Protein AF-A0A960K481-F1 (afdb_monomer_lite)

Foldseek 3Di:
DVLQAQKKKWKAADVHDIDIDGQHCDDDDPDGDDSDDDDDNDPGQKIKIWIQGPVRAIAIAMDGPPDDDDDDDQRQHPVDDDPDVLVSLVSLLVSLLVCCVVVVDPLVVSLRSSCGRVDPDDDDDPSDPDDCPVSSVVSSVSSVVD

Secondary structure (DSSP, 8-state):
--S-TT-EEEEEETTS--EEEE--S-SSTT----SPPP---TT-SEEEEEEE-TTS-EEEEEEETT--------S--SSS--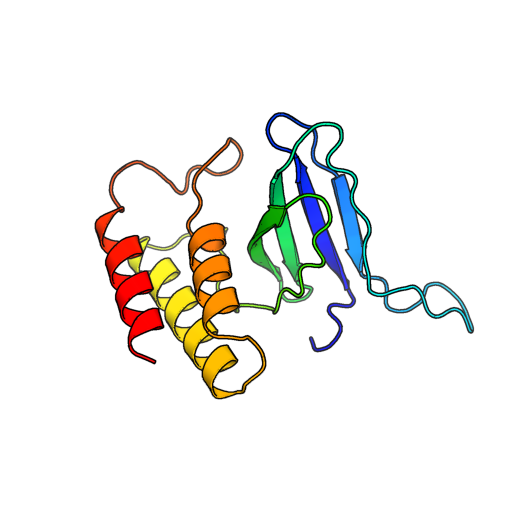SSHHHHHHHHHHHHHHHHHTTSS-HHHHHHHHHHHH---SSS-TT--S--HHHHHHHHHHHHT-

Structure (mmCIF, N/CA/C/O backbone):
data_AF-A0A960K481-F1
#
_entry.id   AF-A0A960K481-F1
#
loop_
_atom_site.group_PDB
_atom_site.id
_atom_site.type_symbol
_atom_site.label_atom_id
_atom_site.label_alt_id
_atom_site.label_comp_id
_atom_site.label_asym_id
_atom_site.label_entity_id
_atom_site.label_seq_id
_atom_site.pdbx_PDB_ins_code
_atom_site.Cartn_x
_atom_site.Cartn_y
_atom_site.Cartn_z
_atom_site.occupancy
_atom_site.B_iso_or_equiv
_atom_site.auth_seq_id
_atom_site.auth_comp_id
_atom_site.auth_asym_id
_atom_site.auth_atom_id
_atom_site.pdbx_PDB_model_num
ATOM 1 N N . ASN A 1 1 ? 5.923 -11.465 0.386 1.00 57.62 1 ASN A N 1
ATOM 2 C CA . ASN A 1 1 ? 5.235 -12.028 1.572 1.00 57.62 1 ASN A CA 1
ATOM 3 C C . ASN A 1 1 ? 3.784 -12.313 1.187 1.00 57.62 1 ASN A C 1
ATOM 5 O O . ASN A 1 1 ? 3.099 -11.365 0.841 1.00 57.62 1 ASN A O 1
ATOM 9 N N . ARG A 1 2 ? 3.335 -13.578 1.123 1.00 64.00 2 ARG A N 1
ATOM 10 C CA . ARG A 1 2 ? 2.005 -13.913 0.558 1.00 64.00 2 ARG A CA 1
ATOM 11 C C . ARG A 1 2 ? 0.844 -13.441 1.438 1.00 64.00 2 ARG A C 1
ATOM 13 O O . ARG A 1 2 ? -0.180 -13.036 0.905 1.00 64.00 2 ARG A O 1
ATOM 20 N N . ASP A 1 3 ? 1.031 -13.468 2.754 1.00 70.00 3 ASP A N 1
ATOM 21 C CA . ASP A 1 3 ? -0.050 -13.263 3.726 1.00 70.00 3 ASP A CA 1
ATOM 22 C C . ASP A 1 3 ? 0.101 -11.939 4.501 1.00 70.00 3 ASP A C 1
ATOM 24 O O . ASP A 1 3 ? -0.654 -11.652 5.422 1.00 70.00 3 ASP A O 1
ATOM 28 N N . GLY A 1 4 ? 1.106 -11.129 4.152 1.00 77.38 4 GLY A N 1
ATOM 29 C CA . GLY A 1 4 ? 1.374 -9.822 4.757 1.00 77.38 4 GLY A CA 1
ATOM 30 C C . GLY A 1 4 ? 1.767 -9.835 6.232 1.00 77.38 4 GLY A C 1
ATOM 31 O O . GLY A 1 4 ? 1.906 -8.776 6.832 1.00 77.38 4 GLY A O 1
ATOM 32 N N . ILE A 1 5 ? 2.011 -11.012 6.809 1.00 85.06 5 ILE A N 1
ATOM 33 C CA . ILE A 1 5 ? 2.414 -11.188 8.207 1.00 85.06 5 ILE A CA 1
ATOM 34 C C . ILE A 1 5 ? 3.650 -10.340 8.524 1.00 85.06 5 ILE A C 1
ATOM 36 O O . ILE A 1 5 ? 4.647 -10.389 7.803 1.00 85.06 5 ILE A O 1
ATOM 40 N N . GLY A 1 6 ? 3.584 -9.581 9.615 1.00 86.06 6 GLY A N 1
ATOM 41 C CA . GLY A 1 6 ? 4.626 -8.657 10.053 1.00 86.06 6 GLY A CA 1
ATOM 42 C C . GLY A 1 6 ? 4.568 -7.278 9.393 1.00 86.06 6 GLY A C 1
ATOM 43 O O . GLY A 1 6 ? 5.358 -6.416 9.769 1.00 86.06 6 GLY A O 1
ATOM 44 N N . ALA A 1 7 ? 3.666 -7.047 8.433 1.00 90.81 7 ALA A N 1
ATOM 45 C CA . ALA A 1 7 ? 3.421 -5.703 7.926 1.00 90.81 7 ALA A CA 1
ATOM 46 C C . ALA A 1 7 ? 2.738 -4.845 8.998 1.00 90.81 7 ALA A C 1
ATOM 48 O O . ALA A 1 7 ? 1.926 -5.346 9.777 1.00 90.81 7 ALA A O 1
ATOM 49 N N . VAL A 1 8 ? 3.035 -3.550 9.022 1.00 93.00 8 VAL A N 1
ATOM 50 C CA . VAL A 1 8 ? 2.330 -2.565 9.847 1.00 93.00 8 VAL A CA 1
ATOM 51 C C . VAL A 1 8 ? 1.462 -1.721 8.931 1.00 93.00 8 VAL A C 1
ATOM 53 O O . VAL A 1 8 ? 1.972 -1.072 8.023 1.00 93.00 8 VAL A O 1
ATOM 56 N N . VAL A 1 9 ? 0.153 -1.744 9.167 1.00 92.44 9 VAL A N 1
ATOM 57 C CA . VAL A 1 9 ? -0.825 -0.963 8.409 1.00 92.44 9 VAL A CA 1
ATOM 58 C C . VAL A 1 9 ? -1.254 0.225 9.256 1.00 92.44 9 VAL A C 1
ATOM 60 O O . VAL A 1 9 ? -1.741 0.032 10.368 1.00 92.44 9 VAL A O 1
ATOM 63 N N . SER A 1 10 ? -1.076 1.433 8.739 1.00 92.06 10 SER A N 1
ATOM 64 C CA . SER A 1 10 ? -1.589 2.680 9.301 1.00 92.06 10 SER A CA 1
ATOM 65 C C . SER A 1 10 ? -2.733 3.185 8.434 1.00 92.06 10 SER A C 1
ATOM 67 O O . SER A 1 10 ? -2.600 3.229 7.214 1.00 92.06 10 SER A O 1
ATOM 69 N N . VAL A 1 11 ? -3.853 3.552 9.050 1.00 91.12 11 VAL A N 1
ATOM 70 C CA . VAL A 1 11 ? -4.983 4.191 8.371 1.00 91.12 11 VAL A CA 1
ATOM 71 C C . VAL A 1 11 ? -5.236 5.546 9.004 1.00 91.12 11 VAL A C 1
ATOM 73 O O . VAL A 1 11 ? -5.453 5.632 10.213 1.00 91.12 11 VAL A O 1
ATOM 76 N N . THR A 1 12 ? -5.231 6.583 8.179 1.00 89.25 12 THR A N 1
ATOM 77 C CA . THR A 1 12 ? -5.549 7.959 8.559 1.00 89.25 12 THR A CA 1
ATOM 78 C C . THR A 1 12 ? -6.851 8.344 7.863 1.00 89.25 12 THR A C 1
ATOM 80 O O . THR A 1 12 ? -6.842 8.487 6.642 1.00 89.25 12 THR A O 1
ATOM 83 N N . PRO A 1 13 ? -7.979 8.463 8.585 1.00 88.00 13 PRO A N 1
ATOM 84 C CA . PRO A 1 13 ? -9.200 9.033 8.020 1.00 88.00 13 PRO A CA 1
ATOM 85 C C . PRO A 1 13 ? -8.956 10.482 7.592 1.00 88.00 13 PRO A C 1
ATOM 87 O O . PRO A 1 13 ? -8.114 11.158 8.190 1.00 88.00 13 PRO A O 1
ATOM 90 N N . ASP A 1 14 ? -9.699 10.971 6.606 1.00 82.19 14 ASP A N 1
ATOM 91 C CA . ASP A 1 14 ? -9.556 12.353 6.138 1.00 82.19 14 ASP A CA 1
ATOM 92 C C . ASP A 1 14 ? -9.858 13.338 7.287 1.00 82.19 14 ASP A C 1
ATOM 94 O O . ASP A 1 14 ? -10.910 13.290 7.911 1.00 82.19 14 ASP A O 1
ATOM 98 N N . GLY A 1 15 ? -8.895 14.188 7.662 1.00 74.75 15 GLY A N 1
ATOM 99 C CA . GLY A 1 15 ? -9.028 15.078 8.830 1.00 74.75 15 GLY A CA 1
ATOM 100 C C . GLY A 1 15 ? -9.046 14.377 10.204 1.00 74.75 15 GLY A C 1
ATOM 101 O O . GLY A 1 15 ? -9.246 15.035 11.229 1.00 74.75 15 GLY A O 1
ATOM 102 N N . GLY A 1 16 ? -8.823 13.061 10.246 1.00 79.62 16 GLY A N 1
ATOM 103 C CA . GLY A 1 16 ? -8.787 12.241 11.455 1.00 79.62 16 GLY A CA 1
ATOM 104 C C . GLY A 1 16 ? -7.375 11.943 11.970 1.00 79.62 16 GLY A C 1
ATOM 105 O O . GLY A 1 16 ? -6.363 12.312 11.381 1.00 79.62 16 GLY A O 1
ATOM 106 N N . ASN A 1 17 ? -7.302 11.228 13.098 1.00 83.75 17 ASN A N 1
ATOM 107 C CA . ASN A 1 17 ? -6.031 10.750 13.646 1.00 83.75 17 ASN A CA 1
ATOM 108 C C . ASN A 1 17 ? -5.651 9.378 13.058 1.00 83.75 17 ASN A C 1
ATOM 110 O O . ASN A 1 17 ? -6.532 8.528 12.900 1.00 83.75 17 ASN A O 1
ATOM 114 N N . PRO A 1 18 ? -4.355 9.117 12.809 1.00 86.12 18 PRO A N 1
ATOM 115 C CA . PRO A 1 18 ? -3.890 7.825 12.320 1.00 86.12 18 PRO A CA 1
ATOM 116 C C . PRO A 1 18 ? -4.073 6.716 13.363 1.00 86.12 18 PRO A C 1
ATOM 118 O O . PRO A 1 18 ? -3.802 6.901 14.553 1.00 86.12 18 PRO A O 1
ATOM 121 N N . ALA A 1 19 ? -4.451 5.528 12.900 1.00 90.38 19 ALA A N 1
ATOM 122 C CA . ALA A 1 19 ? -4.457 4.298 13.682 1.00 90.38 19 ALA A CA 1
ATOM 123 C C . ALA A 1 19 ? -3.589 3.240 12.995 1.00 90.38 19 ALA A C 1
ATOM 125 O O . ALA A 1 19 ? -3.808 2.929 11.827 1.00 90.38 19 ALA A O 1
ATOM 126 N N . ALA A 1 20 ? -2.638 2.651 13.724 1.00 92.06 20 ALA A N 1
ATOM 127 C CA . ALA A 1 20 ? -1.721 1.646 13.191 1.00 92.06 20 ALA A CA 1
ATOM 128 C C . ALA A 1 20 ? -1.912 0.275 13.848 1.00 92.06 20 ALA A C 1
ATOM 130 O O . ALA A 1 20 ? -2.065 0.170 15.067 1.00 92.06 20 ALA A O 1
ATOM 131 N N . ARG A 1 21 ? -1.890 -0.792 13.043 1.00 90.81 21 ARG A N 1
ATOM 132 C CA . ARG A 1 21 ? -2.014 -2.183 13.498 1.00 90.81 21 ARG A CA 1
ATOM 133 C C . ARG A 1 21 ? -1.069 -3.103 12.715 1.00 90.81 21 ARG A C 1
ATOM 135 O O . ARG A 1 21 ? -1.032 -3.021 11.487 1.00 90.81 21 ARG A O 1
ATOM 142 N N . PRO A 1 22 ? -0.326 -3.998 13.387 1.00 90.56 22 PRO A N 1
ATOM 143 C CA . PRO A 1 22 ? 0.444 -5.028 12.704 1.00 90.56 22 PRO A CA 1
ATOM 144 C C . PRO A 1 22 ? -0.463 -6.163 12.205 1.00 90.56 22 PRO A C 1
ATOM 146 O O . PRO A 1 22 ? -1.430 -6.533 12.873 1.00 90.56 22 PRO A O 1
ATOM 149 N N . VAL A 1 23 ? -0.115 -6.760 11.065 1.00 86.56 23 VAL A N 1
ATOM 150 C CA . VAL A 1 23 ? -0.673 -8.037 10.604 1.00 86.56 23 VAL A CA 1
ATOM 151 C C . VAL A 1 23 ? 0.038 -9.155 11.359 1.00 86.56 23 VAL A C 1
ATOM 153 O O . VAL A 1 23 ? 1.236 -9.386 11.179 1.00 86.56 23 VAL A O 1
ATOM 156 N N . LEU A 1 24 ? -0.691 -9.844 12.229 1.00 81.88 24 LEU A N 1
ATOM 157 C CA . LEU A 1 24 ? -0.146 -10.908 13.064 1.00 81.88 24 LEU A CA 1
ATOM 158 C C . LEU A 1 24 ? -0.338 -12.267 12.383 1.00 81.88 24 LEU A C 1
ATOM 160 O O . LEU A 1 24 ? -1.408 -12.567 11.869 1.00 81.88 24 LEU A O 1
ATOM 164 N N . GLY A 1 25 ? 0.704 -13.102 12.401 1.00 66.00 25 GLY A N 1
ATOM 165 C CA . GLY A 1 25 ? 0.679 -14.470 11.862 1.00 66.00 25 GLY A CA 1
ATOM 166 C C . GLY A 1 25 ? 0.193 -15.530 12.854 1.00 66.00 25 GLY A C 1
ATOM 167 O O . GLY A 1 25 ? 0.477 -16.708 12.660 1.00 66.00 25 GLY A O 1
ATOM 168 N N . GLY A 1 26 ? -0.482 -15.107 13.928 1.00 59.88 26 GLY A N 1
ATOM 169 C CA . GLY A 1 26 ? -0.853 -15.924 15.083 1.00 59.88 26 GLY A CA 1
ATOM 170 C C . GLY A 1 26 ? -0.076 -15.534 16.341 1.00 59.88 26 GLY A C 1
ATOM 171 O O . GLY A 1 26 ? 1.120 -15.806 16.468 1.00 59.88 26 GLY A O 1
ATOM 172 N N . ALA A 1 27 ? -0.760 -14.905 17.293 1.00 51.25 27 ALA A N 1
ATOM 173 C CA . ALA A 1 27 ? -0.294 -14.724 18.657 1.00 51.25 27 ALA A CA 1
ATOM 174 C C . ALA A 1 27 ? -0.849 -15.862 19.535 1.00 51.25 27 ALA A C 1
ATOM 176 O O . ALA A 1 27 ? -2.007 -15.835 19.943 1.00 51.25 27 ALA A O 1
ATOM 177 N N . SER A 1 28 ? 0.009 -16.827 19.893 1.00 48.50 28 SER A N 1
ATOM 178 C CA . SER A 1 28 ? -0.218 -17.969 20.817 1.00 48.50 28 SER A CA 1
ATOM 179 C C . SER A 1 28 ? -0.536 -19.331 20.174 1.00 48.50 28 SER A C 1
ATOM 181 O O . SER A 1 28 ? -1.139 -19.439 19.110 1.00 48.50 28 SER A O 1
ATOM 183 N N . TYR A 1 29 ? -0.097 -20.394 20.863 1.00 44.12 29 TYR A N 1
ATOM 184 C CA . TYR A 1 29 ? -0.249 -21.808 20.498 1.00 44.12 29 TYR A CA 1
ATOM 185 C C . TYR A 1 29 ? -1.721 -22.123 20.151 1.00 44.12 29 TYR A C 1
ATOM 187 O O . TYR A 1 29 ? -2.575 -22.115 21.031 1.00 44.12 29 TYR A O 1
ATOM 195 N N . ALA A 1 30 ? -1.995 -22.390 18.868 1.00 48.69 30 ALA A N 1
ATOM 196 C CA . ALA A 1 30 ? -3.295 -22.761 18.282 1.00 48.69 30 ALA A CA 1
ATOM 197 C C . ALA A 1 30 ? -4.358 -21.662 18.022 1.00 48.69 30 ALA A C 1
ATOM 199 O O . ALA A 1 30 ? -5.472 -22.016 17.633 1.00 48.69 30 ALA A O 1
ATOM 200 N N . SER A 1 31 ? -4.038 -20.364 18.110 1.00 46.72 31 SER A N 1
ATOM 201 C CA . SER A 1 31 ? -4.932 -19.293 17.620 1.00 46.72 31 SER A CA 1
ATOM 202 C C . SER A 1 31 ? -4.478 -18.768 16.255 1.00 46.72 31 SER A C 1
ATOM 204 O O . SER A 1 31 ? -3.363 -18.269 16.116 1.00 46.72 31 SER A O 1
ATOM 206 N N . GLN A 1 32 ? -5.342 -18.870 15.238 1.00 52.62 32 GLN A N 1
ATOM 207 C CA . GLN A 1 32 ? -5.178 -18.126 13.985 1.00 52.62 32 GLN A CA 1
ATOM 208 C C . GLN A 1 32 ? -5.805 -16.743 14.170 1.00 52.62 32 GLN A C 1
ATOM 210 O O . GLN A 1 32 ? -7.029 -16.624 14.229 1.00 52.62 32 GLN A O 1
ATOM 215 N N . ASP A 1 33 ? -4.976 -15.708 14.281 1.00 55.19 33 ASP A N 1
ATOM 216 C CA . ASP A 1 33 ? -5.464 -14.335 14.185 1.00 55.19 33 ASP A CA 1
ATOM 217 C C . ASP A 1 33 ? -5.952 -14.065 12.757 1.00 55.19 33 ASP A C 1
ATOM 219 O O . ASP A 1 33 ? -5.367 -14.529 11.776 1.00 55.19 33 ASP A O 1
ATOM 223 N N . SER A 1 34 ? -7.044 -13.310 12.635 1.00 60.41 34 SER A N 1
ATOM 224 C CA . SER A 1 34 ? -7.536 -12.863 11.333 1.00 60.41 34 SER A CA 1
ATOM 225 C C . SER A 1 34 ? -6.489 -11.972 10.658 1.00 60.41 34 SER A C 1
ATOM 227 O O . SER A 1 34 ? -6.097 -10.947 11.214 1.00 60.41 34 SER A O 1
ATOM 229 N N . LEU A 1 35 ? -6.098 -12.314 9.424 1.00 73.44 35 LEU A N 1
ATOM 230 C CA . LEU A 1 35 ? -5.270 -11.454 8.565 1.00 73.44 35 LEU A CA 1
ATOM 231 C C . LEU A 1 35 ? -6.000 -10.160 8.160 1.00 73.44 35 LEU A C 1
ATOM 233 O O . LEU A 1 35 ? -5.378 -9.212 7.685 1.00 73.44 35 LEU A O 1
ATOM 237 N N . GLN A 1 36 ? -7.323 -10.110 8.342 1.00 79.31 36 GLN A N 1
ATOM 238 C CA . GLN A 1 36 ? -8.127 -8.926 8.077 1.00 79.31 36 GLN A CA 1
ATOM 239 C C . GLN A 1 36 ? -8.033 -7.945 9.249 1.00 79.31 36 GLN A C 1
ATOM 241 O O . GLN A 1 36 ? -8.459 -8.242 10.369 1.00 79.31 36 GLN A O 1
ATOM 246 N N . LEU A 1 37 ? -7.518 -6.749 8.967 1.00 83.50 37 LEU A N 1
ATOM 247 C CA . LEU A 1 37 ? -7.468 -5.640 9.910 1.00 83.50 37 LEU A CA 1
ATOM 248 C C . LEU A 1 37 ? -8.686 -4.733 9.716 1.00 83.50 37 LEU A C 1
ATOM 250 O O . LEU A 1 37 ? -8.899 -4.177 8.643 1.00 83.50 37 LEU A O 1
ATOM 254 N N . GLY A 1 38 ? -9.479 -4.577 10.775 1.00 85.62 38 GLY A N 1
ATOM 255 C CA . GLY A 1 38 ? -10.545 -3.579 10.829 1.00 85.62 38 GLY A CA 1
ATOM 256 C C . GLY A 1 38 ? -10.006 -2.230 11.302 1.00 85.62 38 GLY A C 1
ATOM 257 O O . GLY A 1 38 ? -9.364 -2.168 12.358 1.00 85.62 38 GLY A O 1
ATOM 258 N N . PHE A 1 39 ? -10.300 -1.175 10.546 1.00 87.69 39 PHE A N 1
ATOM 259 C CA . PHE A 1 39 ? -10.043 0.219 10.903 1.00 87.69 39 PHE A CA 1
ATOM 260 C C . PHE A 1 39 ? -11.358 0.999 10.839 1.00 87.69 39 PHE A C 1
ATOM 262 O O . PHE A 1 39 ? -12.142 0.818 9.909 1.00 87.69 39 PHE A O 1
ATOM 269 N N . GLY A 1 40 ? -11.615 1.833 11.846 1.00 84.50 40 GLY A N 1
ATOM 270 C CA . GLY A 1 40 ? -12.755 2.746 11.838 1.00 84.50 40 GLY A CA 1
ATOM 271 C C . GLY A 1 40 ? -12.362 4.068 11.188 1.00 84.50 40 GLY A C 1
ATOM 272 O O . GLY A 1 40 ? -11.337 4.631 11.558 1.00 84.50 40 GLY A O 1
ATOM 273 N N . LEU A 1 41 ? -13.180 4.558 10.254 1.00 83.25 41 LEU A N 1
ATOM 274 C CA . LEU A 1 41 ? -13.005 5.879 9.634 1.00 83.25 41 LEU A CA 1
ATOM 275 C C . LEU A 1 41 ? -13.782 6.996 10.360 1.00 83.25 41 LEU A C 1
ATOM 277 O O . LEU A 1 41 ? -13.653 8.160 10.011 1.00 83.25 41 LEU A O 1
ATOM 281 N N . GLY A 1 42 ? -14.570 6.664 11.389 1.00 83.31 42 GLY A N 1
ATOM 282 C CA . GLY A 1 42 ? -15.474 7.627 12.022 1.00 83.31 42 GLY A CA 1
ATOM 283 C C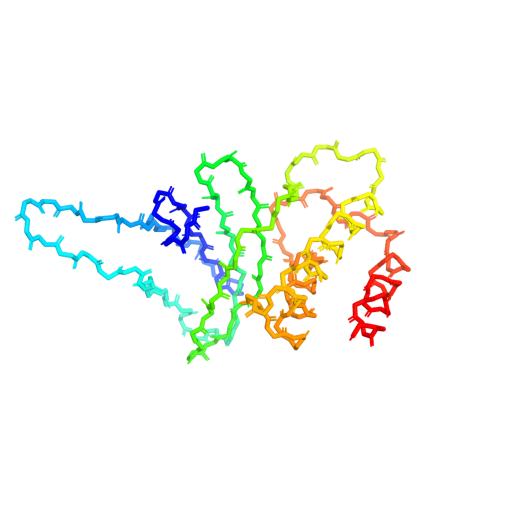 . GLY A 1 42 ? -16.608 8.017 11.073 1.00 83.31 42 GLY A C 1
ATOM 284 O O . GLY A 1 42 ? -17.225 7.132 10.479 1.00 83.31 42 GLY A O 1
ATOM 285 N N . ASP A 1 43 ? -16.854 9.321 10.938 1.00 82.19 43 ASP A N 1
ATOM 286 C CA . ASP A 1 43 ? -17.853 9.885 10.017 1.00 82.19 43 ASP A CA 1
ATOM 287 C C . ASP A 1 43 ? -17.316 10.059 8.581 1.00 82.19 43 ASP A C 1
ATOM 289 O O . ASP A 1 43 ? -18.068 10.410 7.670 1.00 82.19 43 ASP A O 1
ATOM 293 N N . GLU A 1 44 ? -16.029 9.777 8.361 1.00 86.56 44 GLU A N 1
ATOM 294 C CA . GLU A 1 44 ? -15.378 9.964 7.069 1.00 86.56 44 GLU A CA 1
ATOM 295 C C . GLU A 1 44 ? -15.657 8.822 6.090 1.00 86.56 44 GLU A C 1
ATOM 297 O O . GLU A 1 44 ? -15.814 7.646 6.444 1.00 86.56 44 GLU A O 1
ATOM 302 N N . THR A 1 45 ? -15.695 9.176 4.805 1.00 86.38 45 THR A N 1
ATOM 303 C CA . THR A 1 45 ? -15.983 8.220 3.721 1.00 86.38 45 THR A CA 1
ATOM 304 C C . THR A 1 45 ? -14.730 7.639 3.071 1.00 86.38 45 THR A C 1
ATOM 306 O O . THR A 1 45 ? -14.823 6.622 2.374 1.00 86.38 45 THR A O 1
ATOM 309 N N . SER A 1 46 ? -13.569 8.232 3.343 1.00 85.75 46 SER A N 1
ATOM 310 C CA . SER A 1 46 ? -12.263 7.836 2.828 1.00 85.75 46 SER A CA 1
ATOM 311 C C . SER A 1 46 ? -11.166 7.987 3.878 1.00 85.75 46 SER A C 1
ATOM 313 O O . SER A 1 46 ? -11.346 8.595 4.934 1.00 85.75 46 SER A O 1
ATOM 315 N N . GLY A 1 47 ? -10.040 7.339 3.601 1.00 87.25 47 GLY A N 1
ATOM 316 C CA . GLY A 1 47 ? -8.824 7.513 4.373 1.00 87.25 47 GLY A CA 1
ATOM 317 C C . GLY A 1 47 ? -7.597 7.005 3.631 1.00 87.25 47 GLY A C 1
ATOM 318 O O . GLY A 1 47 ? -7.674 6.163 2.725 1.00 87.25 47 GLY A O 1
ATOM 319 N N . LEU A 1 48 ? -6.448 7.509 4.059 1.00 88.00 48 LEU A N 1
ATOM 320 C CA . LEU A 1 48 ? -5.136 7.123 3.583 1.00 88.00 48 LEU A CA 1
ATOM 321 C C . LEU A 1 48 ? -4.666 5.851 4.288 1.00 88.00 48 LEU A C 1
ATOM 323 O O . LEU A 1 48 ? -4.613 5.798 5.514 1.00 88.00 48 LEU A O 1
ATOM 327 N N . VAL A 1 49 ? -4.278 4.843 3.516 1.00 90.56 49 VAL A N 1
ATOM 328 C CA . VAL A 1 49 ? -3.667 3.609 4.011 1.00 90.56 49 VAL A CA 1
ATOM 329 C C . VAL A 1 49 ? -2.182 3.625 3.687 1.00 90.56 49 VAL A C 1
ATOM 331 O O . VAL A 1 49 ? -1.796 3.708 2.522 1.00 90.56 49 VAL A O 1
ATOM 334 N N . GLU A 1 50 ? -1.348 3.485 4.708 1.00 91.25 50 GLU A N 1
ATOM 335 C CA . GLU A 1 50 ? 0.094 3.297 4.587 1.00 91.25 50 GLU A CA 1
ATOM 336 C C . GLU A 1 50 ? 0.464 1.905 5.105 1.00 91.25 50 GLU A C 1
ATOM 338 O O . GLU A 1 50 ? 0.062 1.504 6.197 1.00 91.25 50 GLU A O 1
ATOM 343 N N . VAL A 1 51 ? 1.219 1.145 4.315 1.00 92.25 51 VAL A N 1
ATOM 344 C CA . VAL A 1 51 ? 1.654 -0.212 4.659 1.00 92.25 51 VAL A CA 1
ATOM 345 C C . VAL A 1 51 ? 3.172 -0.259 4.680 1.00 92.25 51 VAL A C 1
ATOM 347 O O . VAL A 1 51 ? 3.815 -0.087 3.645 1.00 92.25 51 VAL A O 1
ATOM 350 N N . LEU A 1 52 ? 3.737 -0.513 5.858 1.00 92.56 52 LEU A N 1
ATOM 351 C CA . LEU A 1 52 ? 5.143 -0.853 6.045 1.00 92.56 52 LEU A CA 1
ATOM 352 C C . LEU A 1 52 ? 5.290 -2.370 5.990 1.00 92.56 52 LEU A C 1
ATOM 354 O O . LEU A 1 52 ? 4.890 -3.072 6.919 1.00 92.56 52 LEU A O 1
ATOM 358 N N . TRP A 1 53 ? 5.871 -2.883 4.913 1.00 91.94 53 TRP A N 1
ATOM 359 C CA . TRP A 1 53 ? 6.135 -4.311 4.762 1.00 91.94 53 TRP A CA 1
ATOM 360 C C . TRP A 1 53 ? 7.363 -4.745 5.578 1.00 91.94 53 TRP A C 1
ATOM 362 O O . TRP A 1 53 ? 8.268 -3.938 5.793 1.00 91.94 53 TRP A O 1
ATOM 372 N N . PRO A 1 54 ? 7.478 -6.031 5.971 1.00 87.94 54 PRO A N 1
ATOM 373 C CA . PRO A 1 54 ? 8.651 -6.542 6.694 1.00 87.94 54 PRO A CA 1
ATOM 374 C C . PRO A 1 54 ? 9.987 -6.321 5.974 1.00 87.94 54 PRO A C 1
ATOM 376 O O . PRO A 1 54 ? 11.029 -6.252 6.616 1.00 87.94 54 PRO A O 1
ATOM 379 N N . GLY A 1 55 ? 9.960 -6.206 4.641 1.00 86.75 55 GLY A N 1
ATOM 380 C CA . GLY A 1 55 ? 11.127 -5.861 3.828 1.00 86.75 55 GLY A CA 1
ATOM 381 C C . GLY A 1 55 ? 11.561 -4.393 3.928 1.00 86.75 55 GLY A C 1
ATOM 382 O O . GLY A 1 55 ? 12.524 -4.010 3.273 1.00 86.75 55 GLY A O 1
ATOM 383 N N . GLY A 1 56 ? 10.858 -3.567 4.711 1.00 88.06 56 GLY A N 1
ATOM 384 C CA . GLY A 1 56 ? 11.117 -2.134 4.871 1.00 88.06 56 GLY A CA 1
ATOM 385 C C . GLY A 1 56 ? 10.480 -1.253 3.795 1.00 88.06 56 GLY A C 1
ATOM 386 O O . GLY A 1 56 ? 10.630 -0.038 3.838 1.00 88.06 56 GLY A O 1
ATOM 387 N N . ILE A 1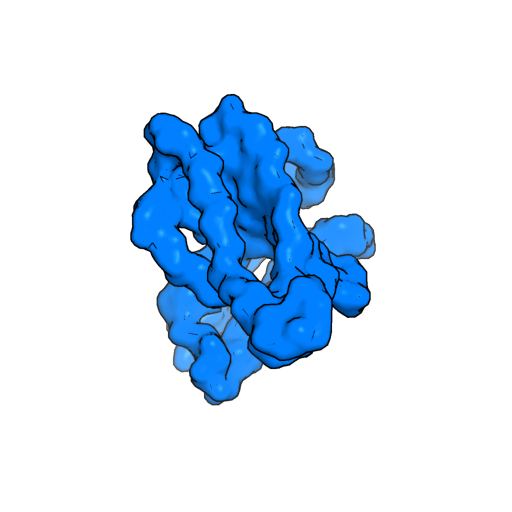 57 ? 9.764 -1.842 2.836 1.00 90.62 57 ILE A N 1
ATOM 388 C CA . ILE A 1 57 ? 9.085 -1.099 1.776 1.00 90.62 57 ILE A CA 1
ATOM 389 C C . ILE A 1 57 ? 7.834 -0.422 2.335 1.00 90.62 57 ILE A C 1
ATOM 391 O O . ILE A 1 57 ? 6.990 -1.088 2.936 1.00 90.62 57 ILE A O 1
ATOM 395 N N . LEU A 1 58 ? 7.696 0.881 2.086 1.00 90.44 58 LEU A N 1
ATOM 396 C CA . LEU A 1 58 ? 6.475 1.630 2.362 1.00 90.44 58 LEU A CA 1
ATOM 397 C C . LEU A 1 58 ? 5.636 1.772 1.094 1.00 90.44 58 LEU A C 1
ATOM 399 O O . LEU A 1 58 ? 6.103 2.231 0.048 1.00 90.44 58 LEU A O 1
ATOM 403 N N . ASN A 1 59 ? 4.368 1.396 1.193 1.00 90.75 59 ASN A N 1
ATOM 404 C CA . ASN A 1 59 ? 3.384 1.571 0.136 1.00 90.75 59 ASN A CA 1
ATOM 405 C C . ASN A 1 59 ? 2.170 2.341 0.646 1.00 90.75 59 ASN A C 1
ATOM 407 O O . ASN A 1 59 ? 1.885 2.350 1.840 1.00 90.75 59 ASN A O 1
ATOM 411 N N . ARG A 1 60 ? 1.450 2.969 -0.281 1.00 89.25 60 ARG A N 1
ATOM 412 C CA . ARG A 1 60 ? 0.316 3.839 0.014 1.00 89.25 60 ARG A CA 1
ATOM 413 C C . ARG A 1 60 ? -0.861 3.532 -0.905 1.00 89.25 60 ARG A C 1
ATOM 415 O O . ARG A 1 60 ? -0.662 3.263 -2.091 1.00 89.25 60 ARG A O 1
ATOM 422 N N . ALA A 1 61 ? -2.068 3.593 -0.359 1.00 89.69 61 ALA A N 1
ATOM 423 C CA . ALA A 1 61 ? -3.321 3.470 -1.091 1.00 89.69 61 ALA A CA 1
ATOM 424 C C . ALA A 1 61 ? -4.431 4.292 -0.425 1.00 89.69 61 ALA A C 1
ATOM 426 O O . ALA A 1 61 ? -4.344 4.637 0.746 1.00 89.69 61 ALA A O 1
ATOM 427 N N . GLU A 1 62 ? -5.506 4.557 -1.159 1.00 88.00 62 GLU A N 1
ATOM 428 C CA . GLU A 1 62 ? -6.744 5.104 -0.595 1.00 88.00 62 GLU A CA 1
ATOM 429 C C . GLU A 1 62 ? -7.711 3.965 -0.267 1.00 88.00 62 GLU A C 1
ATOM 431 O O . GLU A 1 62 ? -7.889 3.043 -1.077 1.00 88.00 62 GLU A O 1
ATOM 436 N N . ALA A 1 63 ? -8.382 4.052 0.877 1.00 88.38 63 ALA A N 1
ATOM 437 C CA . ALA A 1 63 ? -9.486 3.181 1.269 1.00 88.38 63 ALA A CA 1
ATOM 438 C C . ALA A 1 63 ? -10.792 3.971 1.377 1.00 88.38 63 ALA A C 1
ATOM 440 O O . ALA A 1 63 ? -10.787 5.173 1.634 1.00 88.38 63 ALA A O 1
ATOM 441 N N . ARG A 1 64 ? -11.917 3.280 1.178 1.00 90.00 64 ARG A N 1
ATOM 442 C CA . ARG A 1 64 ? -13.265 3.836 1.336 1.00 90.00 64 ARG A CA 1
ATOM 443 C C . ARG A 1 64 ? -13.998 3.132 2.464 1.00 90.00 64 ARG A C 1
ATOM 445 O O . ARG A 1 64 ? -13.745 1.959 2.744 1.00 90.00 64 ARG A O 1
ATOM 452 N N . SER A 1 65 ? -14.942 3.833 3.076 1.00 87.94 65 SER A N 1
ATOM 453 C CA . SER A 1 65 ? -15.815 3.249 4.091 1.00 87.94 65 SER A CA 1
ATOM 454 C C . SER A 1 65 ? -16.595 2.052 3.531 1.00 87.94 65 SER A C 1
ATOM 456 O O . SER A 1 65 ? -17.095 2.085 2.405 1.00 87.94 65 SER A O 1
ATOM 458 N N . GLY A 1 66 ? -16.665 0.970 4.312 1.00 88.38 66 GLY A N 1
ATOM 459 C CA . GLY A 1 66 ? -17.346 -0.278 3.941 1.00 88.38 66 GLY A CA 1
ATOM 460 C C . GLY A 1 66 ? -16.598 -1.169 2.941 1.00 88.38 66 GLY A C 1
ATOM 461 O O . GLY A 1 66 ? -17.122 -2.209 2.543 1.00 88.38 66 GLY A O 1
ATOM 462 N N . GLU A 1 67 ? -15.386 -0.801 2.530 1.00 88.38 67 GLU A N 1
ATOM 463 C CA . GLU A 1 67 ? -14.601 -1.571 1.569 1.00 88.38 67 GLU A CA 1
ATOM 464 C C . GLU A 1 67 ? -13.669 -2.597 2.234 1.00 88.38 67 GLU A C 1
ATOM 466 O O . GLU A 1 67 ? -13.097 -2.355 3.294 1.00 88.38 67 GLU A O 1
ATOM 471 N N . THR A 1 68 ? -13.447 -3.735 1.566 1.00 89.44 68 THR A N 1
ATOM 472 C CA . THR A 1 68 ? -12.295 -4.608 1.839 1.00 89.44 68 THR A CA 1
ATOM 473 C C . THR A 1 68 ? -11.199 -4.371 0.802 1.00 89.44 68 THR A C 1
ATOM 475 O O . THR A 1 68 ? -11.357 -4.731 -0.362 1.00 89.44 68 THR A O 1
ATOM 478 N N . LEU A 1 69 ? -10.083 -3.784 1.238 1.00 88.50 69 LEU A N 1
ATOM 479 C CA . LEU A 1 69 ? -8.918 -3.508 0.402 1.00 88.50 69 LEU A CA 1
ATOM 480 C C . LEU A 1 69 ? -7.910 -4.664 0.489 1.00 88.50 69 LEU A C 1
ATOM 482 O O . LEU A 1 69 ? -7.346 -4.917 1.552 1.00 88.50 69 LEU A O 1
ATOM 486 N N . VAL A 1 70 ? -7.652 -5.345 -0.630 1.00 89.75 70 VAL A N 1
ATOM 487 C CA . VAL A 1 70 ? -6.571 -6.341 -0.743 1.00 89.75 70 VAL A CA 1
ATOM 488 C C . VAL A 1 70 ? -5.374 -5.672 -1.400 1.00 89.75 70 VAL A C 1
ATOM 490 O O . VAL A 1 70 ? -5.406 -5.388 -2.594 1.00 89.75 70 VAL A O 1
ATOM 493 N N . PHE A 1 71 ? -4.328 -5.400 -0.625 1.00 89.62 71 PHE A N 1
ATOM 494 C CA . PHE A 1 71 ? -3.199 -4.600 -1.087 1.00 89.62 71 PHE A CA 1
ATOM 495 C C . PHE A 1 71 ? -1.910 -5.431 -1.161 1.00 89.62 71 PHE A C 1
ATOM 497 O O . PHE A 1 71 ? -1.468 -5.945 -0.132 1.00 89.62 71 PHE A O 1
ATOM 504 N N . PRO A 1 72 ? -1.310 -5.605 -2.352 1.00 91.06 72 PRO A N 1
ATOM 505 C CA . PRO A 1 72 ? -0.068 -6.350 -2.505 1.00 91.06 72 PRO A CA 1
ATOM 506 C C . PRO A 1 72 ? 1.146 -5.498 -2.132 1.00 91.06 72 PRO A C 1
ATOM 508 O O . PRO A 1 72 ? 1.115 -4.269 -2.181 1.00 91.06 72 PRO A O 1
ATOM 511 N N . GLU A 1 73 ? 2.258 -6.169 -1.854 1.00 90.50 73 GLU A N 1
ATOM 512 C CA . GLU A 1 73 ? 3.557 -5.513 -1.771 1.00 90.50 73 GLU A CA 1
ATOM 513 C C . GLU A 1 73 ? 3.988 -5.036 -3.165 1.00 90.50 73 GLU A C 1
ATOM 515 O O . GLU A 1 73 ? 4.142 -5.830 -4.097 1.00 90.50 73 GLU A O 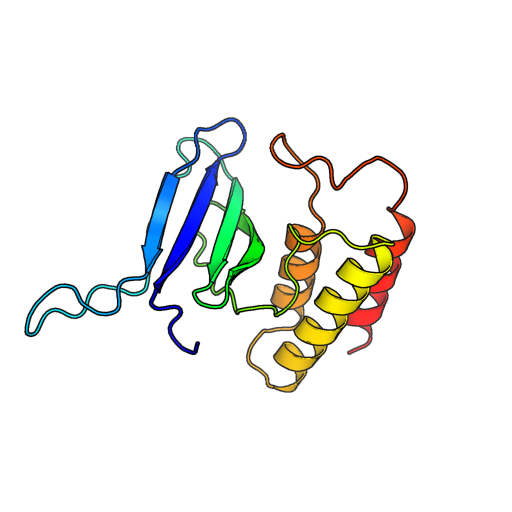1
ATOM 520 N N . ILE A 1 74 ? 4.182 -3.727 -3.308 1.00 91.88 74 ILE A N 1
ATOM 521 C CA . ILE A 1 74 ? 4.751 -3.098 -4.498 1.00 91.88 74 ILE A CA 1
ATOM 522 C C . ILE A 1 74 ? 6.184 -2.722 -4.119 1.00 91.88 74 ILE A C 1
ATOM 524 O O . ILE A 1 74 ? 6.348 -1.859 -3.262 1.00 91.88 74 ILE A O 1
ATOM 528 N N . PRO A 1 75 ? 7.234 -3.304 -4.723 1.00 90.00 75 PRO A N 1
ATOM 529 C CA . PRO A 1 75 ? 8.627 -3.097 -4.310 1.00 90.00 75 PRO A CA 1
ATOM 530 C C . PRO A 1 75 ? 9.181 -1.733 -4.771 1.00 90.00 75 PRO A C 1
ATOM 532 O O . PRO A 1 75 ? 10.188 -1.640 -5.470 1.00 90.00 75 PRO A O 1
ATOM 535 N N . CYS A 1 76 ? 8.479 -0.666 -4.403 1.00 87.88 76 CYS A N 1
ATOM 536 C CA . CYS A 1 76 ? 8.757 0.731 -4.684 1.00 87.88 76 CYS A CA 1
ATOM 537 C C . CYS A 1 76 ? 8.418 1.512 -3.416 1.00 87.88 76 CYS A C 1
ATOM 539 O O . CYS A 1 76 ? 7.255 1.797 -3.140 1.00 87.88 76 CYS A O 1
ATOM 541 N N . ASP A 1 77 ? 9.440 1.817 -2.631 1.00 84.44 77 ASP A N 1
ATOM 542 C CA . ASP A 1 77 ? 9.300 2.579 -1.397 1.00 84.44 77 ASP A CA 1
ATOM 543 C C . ASP A 1 77 ? 9.212 4.071 -1.720 1.00 84.44 77 ASP A C 1
ATOM 545 O O . ASP A 1 77 ? 10.111 4.589 -2.381 1.00 84.44 77 ASP A O 1
ATOM 549 N N . TYR A 1 78 ? 8.155 4.758 -1.279 1.00 78.50 78 TYR A N 1
ATOM 550 C CA . TYR A 1 78 ? 8.010 6.202 -1.493 1.00 78.50 78 TYR A CA 1
ATOM 551 C C . TYR A 1 78 ? 8.871 7.045 -0.546 1.00 78.50 78 TYR A C 1
ATOM 553 O O . TYR A 1 78 ? 9.112 8.206 -0.852 1.00 78.50 78 TYR A O 1
ATOM 561 N N . SER A 1 79 ? 9.339 6.502 0.581 1.00 73.00 79 SER A N 1
ATOM 562 C CA . SER A 1 79 ? 10.154 7.232 1.565 1.00 73.00 79 SER A CA 1
ATOM 563 C C . SER A 1 79 ? 11.623 7.367 1.149 1.00 73.00 79 SER A C 1
ATOM 565 O O . SER A 1 79 ? 12.324 8.287 1.580 1.00 73.00 79 SER A O 1
ATOM 567 N N . THR A 1 80 ? 12.088 6.488 0.257 1.00 75.12 80 THR A N 1
ATOM 568 C CA . THR A 1 80 ? 13.420 6.569 -0.339 1.00 75.12 80 THR A CA 1
ATOM 569 C C . THR A 1 80 ? 13.570 7.844 -1.175 1.00 75.12 80 THR A C 1
ATOM 571 O O . THR A 1 80 ? 12.684 8.259 -1.924 1.00 75.12 80 THR A O 1
ATOM 574 N N . ARG A 1 81 ? 14.749 8.471 -1.096 1.00 69.19 81 ARG A N 1
ATOM 575 C CA . ARG A 1 81 ? 15.075 9.652 -1.899 1.00 69.19 81 ARG A CA 1
ATOM 576 C C . ARG A 1 81 ? 15.307 9.256 -3.358 1.00 69.19 81 ARG A C 1
ATOM 578 O O . ARG A 1 81 ? 16.381 8.779 -3.710 1.00 69.19 81 ARG A O 1
ATOM 585 N N . TYR A 1 82 ? 14.321 9.495 -4.216 1.00 67.44 82 TYR A N 1
ATOM 586 C CA . TYR A 1 82 ? 14.508 9.424 -5.666 1.00 67.44 82 TYR A CA 1
ATOM 587 C C . TYR A 1 82 ? 15.122 10.722 -6.192 1.00 67.44 82 TYR A C 1
ATOM 589 O O . TYR A 1 82 ? 14.680 11.811 -5.832 1.00 67.44 82 TYR A O 1
ATOM 597 N N . ASP A 1 83 ? 16.073 10.609 -7.121 1.00 71.62 83 ASP A N 1
ATOM 598 C CA . ASP A 1 83 ? 16.620 11.771 -7.842 1.00 71.62 83 ASP A CA 1
ATOM 599 C C . ASP A 1 83 ? 15.531 12.500 -8.650 1.00 71.62 83 ASP A C 1
ATOM 601 O O . ASP A 1 83 ? 15.559 13.719 -8.816 1.00 71.62 83 ASP A O 1
ATOM 605 N N . HIS A 1 84 ? 14.547 11.739 -9.144 1.00 74.94 84 HIS A N 1
ATOM 606 C CA . HIS A 1 84 ? 13.415 12.235 -9.918 1.00 74.94 84 HIS A CA 1
ATOM 607 C C . HIS A 1 84 ? 12.144 11.452 -9.579 1.00 74.94 84 HIS A C 1
ATOM 609 O O . HIS A 1 84 ? 12.141 10.221 -9.648 1.00 74.94 84 HIS A O 1
ATOM 615 N N . PHE A 1 85 ? 11.035 12.155 -9.333 1.00 75.25 85 PHE A N 1
ATOM 616 C CA . PHE A 1 85 ? 9.727 11.543 -9.061 1.00 75.25 85 PHE A CA 1
ATOM 617 C C . PHE A 1 85 ? 9.269 10.579 -10.171 1.00 75.25 85 PHE A C 1
ATOM 619 O O . PHE A 1 85 ? 8.683 9.537 -9.898 1.00 75.25 85 PHE A O 1
ATOM 626 N N . GLY A 1 86 ? 9.623 10.857 -11.431 1.00 78.44 86 GLY A N 1
ATOM 627 C CA . GLY A 1 86 ? 9.335 9.960 -12.556 1.00 78.44 86 GLY A CA 1
ATOM 628 C C . GLY A 1 86 ? 9.929 8.549 -12.406 1.00 78.44 86 GLY A C 1
ATOM 629 O O . GLY A 1 86 ? 9.367 7.599 -12.950 1.00 78.44 86 GLY A O 1
ATOM 630 N N . ARG A 1 87 ? 11.020 8.373 -11.639 1.00 83.56 87 ARG A N 1
ATOM 631 C CA . ARG A 1 87 ? 11.587 7.043 -11.345 1.00 83.56 87 ARG A CA 1
ATOM 632 C C . ARG A 1 87 ? 10.704 6.245 -10.393 1.00 83.56 87 ARG A C 1
ATOM 634 O O . ARG A 1 87 ? 10.479 5.066 -10.648 1.00 83.56 87 ARG A O 1
ATOM 641 N N . TYR A 1 88 ? 10.176 6.893 -9.356 1.00 84.00 88 TYR A N 1
ATOM 642 C CA . TYR A 1 88 ? 9.208 6.286 -8.445 1.00 84.00 88 TYR A CA 1
ATOM 643 C C . TYR A 1 88 ? 7.944 5.870 -9.201 1.00 84.00 88 TYR A C 1
ATOM 645 O O . TYR A 1 88 ? 7.567 4.702 -9.190 1.00 84.00 88 TYR A O 1
ATOM 653 N N . VAL A 1 89 ? 7.373 6.795 -9.975 1.00 84.75 89 VAL A N 1
ATOM 654 C CA . VAL A 1 89 ? 6.199 6.540 -10.819 1.00 84.75 89 VAL A CA 1
ATOM 655 C C . VAL A 1 89 ? 6.427 5.344 -11.757 1.00 84.75 89 VAL A C 1
ATOM 657 O O . VAL A 1 89 ? 5.603 4.434 -11.831 1.00 84.75 89 VAL A O 1
ATOM 660 N N . SER A 1 90 ? 7.572 5.314 -12.449 1.00 87.62 90 SER A N 1
ATOM 661 C CA . SER A 1 90 ? 7.929 4.220 -13.363 1.00 87.62 90 SER A CA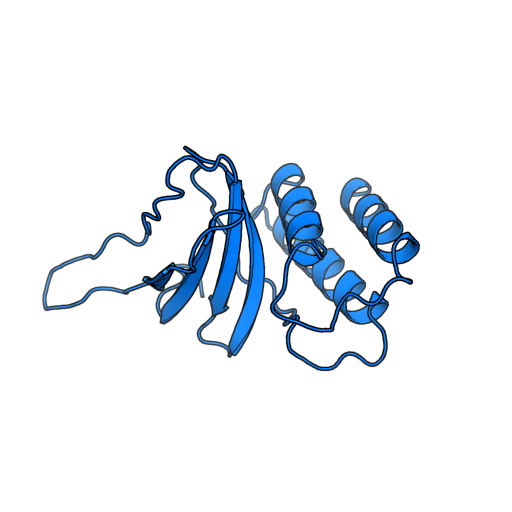 1
ATOM 662 C C . SER A 1 90 ? 8.111 2.888 -12.635 1.00 87.62 90 SER A C 1
ATOM 664 O O . SER A 1 90 ? 7.761 1.842 -13.181 1.00 87.62 90 SER A O 1
ATOM 666 N N . CYS A 1 91 ? 8.655 2.912 -11.414 1.00 89.81 91 CYS A N 1
ATOM 667 C CA . CYS A 1 91 ? 8.778 1.732 -10.565 1.00 89.81 91 CYS A CA 1
ATOM 668 C C . CYS A 1 91 ? 7.394 1.165 -10.236 1.00 89.81 91 CYS A C 1
ATOM 670 O O . CYS A 1 91 ? 7.146 -0.020 -10.477 1.00 89.81 91 CYS A O 1
ATOM 672 N N . VAL A 1 92 ? 6.490 2.010 -9.733 1.00 90.25 92 VAL A N 1
ATOM 673 C CA . VAL A 1 92 ? 5.139 1.606 -9.322 1.00 90.25 92 VAL A CA 1
ATOM 674 C C . VAL A 1 92 ? 4.365 1.058 -10.519 1.00 90.25 92 VAL A C 1
ATOM 676 O O . VAL A 1 92 ? 3.877 -0.070 -10.467 1.00 90.25 92 VAL A O 1
ATOM 679 N N . ALA A 1 93 ? 4.327 1.796 -11.633 1.00 89.94 93 ALA A N 1
ATOM 680 C CA . ALA A 1 93 ? 3.615 1.379 -12.840 1.00 89.94 93 ALA A CA 1
ATOM 681 C C . ALA A 1 93 ? 4.139 0.046 -13.401 1.00 89.94 93 ALA A C 1
ATOM 683 O O . ALA A 1 93 ? 3.352 -0.826 -13.768 1.00 89.94 93 ALA A O 1
ATOM 684 N N . ARG A 1 94 ? 5.466 -0.151 -13.422 1.00 92.31 94 ARG A N 1
ATOM 685 C CA . ARG A 1 94 ? 6.071 -1.408 -13.882 1.00 92.31 94 ARG A CA 1
ATOM 686 C C . ARG A 1 94 ? 5.638 -2.581 -13.010 1.00 92.31 94 ARG A C 1
ATOM 688 O O . ARG A 1 94 ? 5.174 -3.583 -13.547 1.00 92.31 94 ARG A O 1
ATOM 695 N N . ASN A 1 95 ? 5.784 -2.463 -11.691 1.00 93.06 95 ASN A N 1
ATOM 696 C CA . ASN A 1 95 ? 5.464 -3.547 -10.763 1.00 93.06 95 ASN A CA 1
ATOM 697 C C . ASN A 1 95 ? 3.969 -3.875 -10.751 1.00 93.06 95 ASN A C 1
ATOM 699 O O . ASN A 1 95 ? 3.608 -5.046 -10.808 1.00 93.06 95 ASN A O 1
ATOM 703 N N . LEU A 1 96 ? 3.097 -2.868 -10.801 1.00 92.50 96 LEU A N 1
ATOM 704 C CA . LEU A 1 96 ? 1.659 -3.089 -10.964 1.00 92.50 96 LEU A CA 1
ATOM 705 C C . LEU A 1 96 ? 1.338 -3.829 -12.270 1.00 92.50 96 LEU A C 1
ATOM 707 O O . LEU A 1 96 ? 0.555 -4.774 -12.257 1.00 92.50 96 LEU A O 1
ATOM 711 N N . GLY A 1 97 ? 1.998 -3.486 -13.381 1.00 91.44 97 GLY A N 1
ATOM 712 C CA . GLY A 1 97 ? 1.867 -4.225 -14.641 1.00 91.44 97 GLY A CA 1
ATOM 713 C C . GLY A 1 97 ? 2.362 -5.679 -14.565 1.00 91.44 97 GLY A C 1
ATOM 714 O O . GLY A 1 97 ? 1.846 -6.549 -15.268 1.00 91.44 97 GLY A O 1
ATOM 715 N N . HIS A 1 98 ? 3.344 -5.989 -13.712 1.00 92.44 98 HIS A N 1
ATOM 716 C CA . HIS A 1 98 ? 3.721 -7.379 -13.415 1.00 92.44 98 HIS A CA 1
ATOM 717 C C . HIS A 1 98 ? 2.621 -8.102 -12.630 1.00 92.44 98 HIS A C 1
ATOM 719 O O . HIS A 1 98 ? 2.172 -9.157 -13.071 1.00 92.44 98 HIS A O 1
ATOM 725 N N . LEU A 1 99 ? 2.112 -7.496 -11.556 1.00 91.25 99 LEU A N 1
ATOM 726 C CA . LEU A 1 99 ? 1.054 -8.079 -10.723 1.00 91.25 99 LEU A CA 1
ATOM 727 C C . LEU A 1 99 ? -0.251 -8.323 -11.498 1.00 91.25 99 LEU A C 1
ATOM 729 O O . LEU A 1 99 ? -0.920 -9.334 -11.280 1.00 91.25 99 LEU A O 1
ATOM 733 N N . VAL A 1 100 ? -0.597 -7.435 -12.435 1.00 92.06 100 VAL A N 1
ATOM 734 C CA . VAL A 1 100 ? -1.744 -7.619 -13.339 1.00 92.06 100 VAL A CA 1
ATOM 735 C C . VAL A 1 100 ? -1.522 -8.803 -14.282 1.00 92.06 100 VAL A C 1
ATOM 737 O O . VAL A 1 100 ? -2.401 -9.655 -14.416 1.00 92.06 100 VAL A O 1
ATOM 740 N N . ARG A 1 101 ? -0.338 -8.912 -14.901 1.00 92.69 101 ARG A N 1
ATOM 741 C CA . ARG A 1 101 ? 0.001 -10.041 -15.792 1.00 92.69 101 ARG A CA 1
ATOM 742 C C . ARG A 1 101 ? 0.009 -11.383 -15.062 1.00 92.69 101 ARG A C 1
ATOM 744 O O . ARG A 1 101 ? -0.414 -12.387 -15.630 1.00 92.69 101 ARG A O 1
ATOM 751 N N . GLU A 1 102 ? 0.438 -11.387 -13.806 1.00 92.19 102 GLU A N 1
ATOM 752 C CA . GLU A 1 102 ? 0.430 -12.558 -12.924 1.00 92.19 102 GLU A CA 1
ATOM 753 C C . GLU A 1 102 ? -0.955 -12.856 -12.327 1.00 92.19 102 GLU A C 1
ATOM 755 O O . GLU A 1 102 ? -1.125 -13.866 -11.647 1.00 92.19 102 GLU A O 1
ATOM 760 N N . ARG A 1 103 ? -1.965 -12.018 -12.615 1.00 89.88 103 ARG A N 1
ATOM 761 C CA . ARG A 1 103 ? -3.343 -12.123 -12.102 1.00 89.88 103 ARG A CA 1
ATOM 762 C C . ARG A 1 103 ? -3.439 -12.052 -10.576 1.00 89.88 103 ARG A C 1
ATOM 764 O O . ARG A 1 103 ? -4.386 -12.570 -9.991 1.00 89.88 103 ARG A O 1
ATOM 771 N N . VAL A 1 104 ? -2.476 -11.388 -9.942 1.00 89.38 104 VAL A N 1
ATOM 772 C CA . VAL A 1 104 ? -2.496 -11.085 -8.504 1.00 89.38 104 VAL A CA 1
ATOM 773 C C . VAL A 1 104 ? -3.440 -9.914 -8.223 1.00 89.38 104 VAL A C 1
ATOM 775 O O . VAL A 1 104 ? -4.104 -9.890 -7.193 1.00 89.38 104 VAL A O 1
ATOM 778 N N . VAL A 1 105 ? -3.519 -8.955 -9.151 1.00 89.25 105 VAL A N 1
ATOM 779 C CA . VAL A 1 105 ? -4.318 -7.726 -9.035 1.00 89.25 105 VAL A CA 1
ATOM 780 C C . VAL A 1 105 ? -5.138 -7.528 -10.306 1.00 89.25 105 VAL A C 1
ATOM 782 O O . VAL A 1 105 ? -4.632 -7.739 -11.409 1.00 89.25 105 VAL A O 1
ATOM 785 N N . ALA A 1 106 ? -6.395 -7.094 -10.188 1.00 89.88 106 ALA A N 1
ATOM 786 C CA . ALA A 1 106 ? -7.187 -6.736 -11.361 1.00 89.88 106 ALA A CA 1
ATOM 787 C C . ALA A 1 106 ? -6.705 -5.396 -11.962 1.00 89.88 106 ALA A C 1
ATOM 789 O O . ALA A 1 106 ? -6.318 -4.497 -11.215 1.00 89.88 106 ALA A O 1
ATOM 790 N N . PRO A 1 107 ? -6.801 -5.174 -13.287 1.00 88.44 107 PRO A N 1
ATOM 791 C CA . PRO A 1 107 ? -6.382 -3.908 -13.906 1.00 88.44 107 PRO A CA 1
ATOM 792 C C . PRO A 1 107 ? -7.011 -2.656 -13.267 1.00 88.44 107 PRO A C 1
ATOM 794 O O . PRO A 1 107 ? -6.365 -1.618 -13.133 1.00 88.44 107 PRO A O 1
ATOM 797 N N . ARG A 1 108 ? -8.271 -2.761 -12.820 1.00 88.25 108 ARG A N 1
ATOM 798 C CA . ARG A 1 108 ? -8.984 -1.675 -12.125 1.00 88.25 108 ARG A CA 1
ATOM 799 C C . ARG A 1 108 ? -8.354 -1.335 -10.773 1.00 88.25 108 ARG A C 1
ATOM 801 O O . ARG A 1 108 ? -8.192 -0.156 -10.465 1.00 88.25 108 ARG A O 1
ATOM 808 N N . ASP A 1 109 ? -7.962 -2.351 -10.013 1.00 89.81 109 ASP A N 1
ATOM 809 C CA . ASP A 1 109 ? -7.325 -2.185 -8.706 1.00 89.81 109 ASP A CA 1
ATOM 810 C C . ASP A 1 109 ? -5.899 -1.653 -8.865 1.00 89.81 109 ASP A C 1
ATOM 812 O O . ASP A 1 109 ? -5.483 -0.770 -8.124 1.00 89.81 109 ASP A O 1
ATOM 816 N N . ALA A 1 110 ? -5.178 -2.083 -9.905 1.00 88.88 110 ALA A N 1
ATOM 817 C CA . ALA A 1 110 ? -3.857 -1.548 -10.222 1.00 88.88 110 ALA A CA 1
ATOM 818 C C . ALA A 1 110 ? -3.893 -0.039 -10.514 1.00 88.88 110 ALA A C 1
ATOM 820 O O . ALA A 1 110 ? -3.069 0.710 -9.994 1.00 88.88 110 ALA A O 1
ATOM 821 N N . LEU A 1 111 ? -4.871 0.443 -11.288 1.00 87.00 111 LEU A N 1
ATOM 822 C CA . LEU A 1 111 ? -5.040 1.884 -11.521 1.00 87.00 111 LEU A CA 1
ATOM 823 C C . LEU A 1 111 ? -5.337 2.644 -10.230 1.00 87.00 111 LEU A C 1
ATOM 825 O O . LEU A 1 111 ? -4.841 3.754 -10.034 1.00 87.00 111 LEU A O 1
ATOM 829 N N . ARG A 1 112 ? -6.129 2.046 -9.340 1.00 87.19 112 ARG A N 1
ATOM 830 C CA . ARG A 1 112 ? -6.406 2.618 -8.027 1.00 87.19 112 ARG A CA 1
ATOM 831 C C . ARG A 1 112 ? -5.152 2.675 -7.156 1.00 87.19 112 ARG A C 1
ATOM 833 O O . ARG A 1 112 ? -4.901 3.710 -6.550 1.00 87.19 112 ARG A O 1
ATOM 840 N N . PHE A 1 113 ? -4.353 1.612 -7.115 1.00 90.25 113 PHE A N 1
ATOM 841 C CA . PHE A 1 113 ? -3.097 1.591 -6.361 1.00 90.25 113 PHE A CA 1
ATOM 842 C C . PHE A 1 113 ? -2.092 2.586 -6.918 1.00 90.25 113 PHE A C 1
ATOM 844 O O . PHE A 1 113 ? -1.425 3.255 -6.140 1.00 90.25 113 PHE A O 1
ATOM 851 N N . LEU A 1 114 ? -2.026 2.755 -8.243 1.00 87.56 114 LEU A N 1
ATOM 852 C CA . LEU A 1 114 ? -1.220 3.818 -8.832 1.00 87.56 114 LEU A CA 1
ATOM 853 C C . LEU A 1 114 ? -1.702 5.189 -8.348 1.00 87.56 114 LEU A C 1
ATOM 855 O O . LEU A 1 114 ? -0.880 5.991 -7.929 1.00 87.56 114 LEU A O 1
ATOM 859 N N . ARG A 1 115 ? -3.011 5.465 -8.369 1.00 84.62 115 ARG A N 1
ATOM 860 C CA . ARG A 1 115 ? -3.538 6.751 -7.886 1.00 84.62 115 ARG A CA 1
ATOM 861 C C . ARG A 1 115 ? -3.206 6.993 -6.422 1.00 84.62 115 ARG A C 1
ATOM 863 O O . ARG A 1 115 ? -2.660 8.043 -6.134 1.00 84.62 115 ARG A O 1
ATOM 870 N N . GLY A 1 116 ? -3.431 6.017 -5.544 1.00 83.12 116 GLY A N 1
ATOM 871 C CA . GLY A 1 116 ? -3.090 6.145 -4.125 1.00 83.12 116 GLY A CA 1
ATOM 872 C C . GLY A 1 116 ? -1.581 6.255 -3.866 1.00 83.12 116 GLY A C 1
ATOM 873 O O . GLY A 1 116 ? -1.146 7.002 -3.000 1.00 83.12 116 GLY A O 1
ATOM 874 N N . ALA A 1 117 ? -0.747 5.584 -4.662 1.00 84.81 117 ALA A N 1
ATOM 875 C CA . ALA A 1 117 ? 0.707 5.732 -4.592 1.00 84.81 117 ALA A CA 1
ATOM 876 C C . ALA A 1 117 ? 1.183 7.132 -5.021 1.00 84.81 117 ALA A C 1
ATOM 878 O O . ALA A 1 117 ? 2.282 7.547 -4.648 1.00 84.81 117 ALA A O 1
ATOM 879 N N . LEU A 1 118 ? 0.378 7.829 -5.828 1.00 81.12 118 LEU A N 1
ATOM 880 C CA . LEU A 1 118 ? 0.624 9.176 -6.334 1.00 81.12 118 LEU A CA 1
ATOM 881 C C . LEU A 1 118 ? -0.222 10.242 -5.627 1.00 81.12 118 LEU A C 1
ATOM 883 O O . LEU A 1 118 ? -0.061 11.421 -5.946 1.00 81.12 118 LEU A O 1
ATOM 887 N N . SER A 1 119 ? -1.119 9.856 -4.714 1.00 70.88 119 SER A N 1
ATOM 888 C CA . SER A 1 119 ? -1.993 10.796 -4.032 1.00 70.88 119 SER A CA 1
ATOM 889 C C . SER A 1 119 ? -1.162 11.581 -3.025 1.00 70.88 119 SER A C 1
ATOM 891 O O . SER A 1 119 ? -0.460 11.056 -2.154 1.00 70.88 119 SER A O 1
ATOM 893 N N . CYS A 1 120 ? -1.167 12.883 -3.263 1.00 56.38 120 CYS A N 1
ATOM 894 C CA . CYS A 1 120 ? -0.337 13.866 -2.589 1.00 56.38 120 CYS A CA 1
ATOM 895 C C . CYS A 1 120 ? -1.117 14.643 -1.525 1.00 56.38 120 CYS A C 1
ATOM 897 O O . CYS A 1 120 ? -0.600 15.636 -1.017 1.00 56.38 120 CYS A O 1
ATOM 899 N N . GLU A 1 121 ? -2.348 14.229 -1.227 1.00 50.06 121 GLU A N 1
ATOM 900 C CA . GLU A 1 121 ? -3.204 14.907 -0.263 1.00 50.06 121 GLU A CA 1
ATOM 901 C C . GLU A 1 121 ? -2.796 14.508 1.164 1.00 50.06 121 GLU A C 1
ATOM 903 O O . GLU A 1 121 ? -2.817 13.345 1.563 1.00 50.06 121 GLU A O 1
ATOM 908 N N . ASP A 1 122 ? -2.331 15.544 1.860 1.00 44.31 122 ASP A N 1
ATOM 909 C CA . ASP A 1 122 ? -2.289 15.750 3.302 1.00 44.31 122 ASP A CA 1
ATOM 910 C C . ASP A 1 122 ? -1.100 15.201 4.139 1.00 44.31 122 ASP A C 1
ATOM 912 O O . ASP A 1 122 ? -0.992 14.067 4.602 1.00 44.31 122 ASP A O 1
ATOM 916 N N . ASP A 1 123 ? -0.174 16.150 4.333 1.00 44.66 123 ASP A N 1
ATOM 917 C CA . ASP A 1 123 ? 0.483 16.562 5.583 1.00 44.66 123 ASP A CA 1
ATOM 918 C C . ASP A 1 123 ? 1.713 15.853 6.165 1.00 44.66 123 ASP A C 1
ATOM 920 O O . ASP A 1 123 ? 2.390 16.467 6.992 1.00 44.66 123 ASP A O 1
ATOM 924 N N . VAL A 1 124 ? 2.132 14.662 5.722 1.00 44.03 124 VAL A N 1
ATOM 925 C CA . VAL A 1 124 ? 3.261 13.995 6.429 1.00 44.03 124 VAL A CA 1
ATOM 926 C C . VAL A 1 124 ? 4.576 13.888 5.649 1.00 44.03 124 VAL A C 1
ATOM 928 O O . VAL A 1 124 ? 5.632 13.832 6.281 1.00 44.03 124 VAL A O 1
ATOM 931 N N . HIS A 1 125 ? 4.609 13.950 4.310 1.00 43.53 125 HIS A N 1
ATOM 932 C CA . HIS A 1 125 ? 5.878 13.861 3.561 1.00 43.53 125 HIS A CA 1
ATOM 933 C C . HIS A 1 125 ? 6.005 14.854 2.392 1.00 43.53 125 HIS A C 1
ATOM 935 O O . HIS A 1 125 ? 5.212 14.882 1.457 1.00 43.53 125 HIS A O 1
ATOM 941 N N . ARG A 1 126 ? 7.107 15.621 2.422 1.00 42.94 126 ARG A N 1
ATOM 942 C CA . ARG A 1 126 ? 7.584 16.651 1.467 1.00 42.94 126 ARG A CA 1
ATOM 943 C C . ARG A 1 126 ? 7.895 16.153 0.040 1.00 42.94 126 ARG A C 1
ATOM 945 O O . ARG A 1 126 ? 8.727 16.743 -0.647 1.00 42.94 126 ARG A O 1
ATOM 952 N N . ILE A 1 127 ? 7.292 15.064 -0.420 1.00 47.16 127 ILE A N 1
ATOM 953 C CA . ILE A 1 127 ? 7.656 14.430 -1.700 1.00 47.16 127 ILE A CA 1
ATOM 954 C C . ILE A 1 127 ? 6.825 14.982 -2.869 1.00 47.16 127 ILE A C 1
ATOM 956 O O . ILE A 1 127 ? 7.250 14.920 -4.020 1.00 47.16 127 ILE A O 1
ATOM 960 N N . CYS A 1 128 ? 5.706 15.646 -2.582 1.00 52.00 128 CYS A N 1
ATOM 961 C CA . CYS A 1 128 ? 4.786 16.158 -3.593 1.00 52.00 128 CYS A CA 1
ATOM 962 C C . CYS A 1 128 ? 4.867 17.677 -3.820 1.00 52.00 128 CYS A C 1
ATOM 964 O O . CYS A 1 128 ? 3.857 18.378 -3.825 1.00 52.00 128 CYS A O 1
ATOM 966 N N . THR A 1 129 ? 6.060 18.228 -4.048 1.00 43.72 129 THR A N 1
ATOM 967 C CA . THR A 1 129 ? 6.187 19.632 -4.473 1.00 43.72 129 THR A CA 1
ATOM 968 C C . THR A 1 129 ? 5.850 19.806 -5.966 1.00 43.72 129 THR A C 1
ATOM 970 O O . THR A 1 129 ? 6.704 19.764 -6.844 1.00 43.72 129 THR A O 1
ATOM 973 N N . GLY A 1 130 ? 4.564 20.014 -6.265 1.00 40.72 130 GLY A N 1
ATOM 974 C CA . GLY A 1 130 ? 4.051 20.984 -7.253 1.00 40.72 130 GLY A CA 1
ATOM 975 C C . GLY A 1 130 ? 4.506 20.964 -8.725 1.00 40.72 130 GLY A C 1
ATOM 976 O O . GLY A 1 130 ? 4.294 21.966 -9.405 1.00 40.72 130 GLY A O 1
ATOM 977 N N . ARG A 1 131 ? 5.135 19.908 -9.269 1.00 43.41 131 ARG A N 1
ATOM 978 C CA . ARG A 1 131 ? 5.605 19.940 -10.679 1.00 43.41 131 ARG A CA 1
ATOM 979 C C . ARG A 1 131 ? 5.574 18.614 -11.452 1.00 43.41 131 ARG A C 1
ATOM 981 O O . ARG A 1 131 ? 6.331 18.449 -12.408 1.00 43.41 131 ARG A O 1
ATOM 988 N N . HIS A 1 132 ? 4.727 17.659 -11.061 1.00 51.62 132 HIS A N 1
ATOM 989 C CA . HIS A 1 132 ? 4.794 16.289 -11.598 1.00 51.62 132 HIS A CA 1
ATOM 990 C C . HIS A 1 132 ? 3.492 15.699 -12.172 1.00 51.62 132 HIS A C 1
ATOM 992 O O . HIS A 1 132 ? 3.485 14.514 -12.506 1.00 51.62 132 HIS A O 1
ATOM 998 N N . HIS A 1 133 ? 2.444 16.506 -12.391 1.00 50.28 133 HIS A N 1
ATOM 999 C CA . HIS A 1 133 ? 1.173 16.055 -12.992 1.00 50.28 133 HIS A CA 1
ATOM 1000 C C . HIS A 1 133 ? 1.351 15.246 -14.294 1.00 50.28 133 HIS A C 1
ATOM 1002 O O . HIS A 1 133 ? 0.733 14.196 -14.445 1.00 50.28 133 HIS A O 1
ATOM 1008 N N . GLY A 1 134 ? 2.275 15.645 -15.180 1.00 53.91 134 GLY A N 1
ATOM 1009 C CA . GLY A 1 134 ? 2.508 14.934 -16.447 1.00 53.91 134 GLY A CA 1
ATOM 1010 C C . GLY A 1 134 ? 3.058 13.506 -16.302 1.00 53.91 134 GLY A C 1
ATOM 1011 O O . GLY A 1 134 ? 2.815 12.663 -17.160 1.00 53.91 134 GLY A O 1
ATOM 1012 N N . ASN A 1 135 ? 3.760 13.192 -15.206 1.00 57.09 135 ASN A N 1
ATOM 1013 C CA . ASN A 1 135 ? 4.283 11.839 -14.978 1.00 57.09 135 ASN A CA 1
ATOM 1014 C C . ASN A 1 135 ? 3.185 10.886 -14.484 1.00 57.09 135 ASN A C 1
ATOM 1016 O O . ASN A 1 135 ? 3.194 9.708 -14.836 1.00 57.09 135 ASN A O 1
ATOM 1020 N N . ALA A 1 136 ? 2.238 11.397 -13.691 1.00 57.72 136 ALA A N 1
ATOM 1021 C CA . ALA A 1 136 ? 1.105 10.625 -13.193 1.00 57.72 136 ALA A CA 1
ATOM 1022 C C . ALA A 1 136 ? 0.164 10.207 -14.335 1.00 57.72 136 ALA A C 1
ATOM 1024 O O . ALA A 1 136 ? -0.198 9.035 -14.438 1.00 57.72 136 ALA A O 1
ATOM 1025 N N . GLU A 1 137 ? -0.155 11.133 -15.244 1.00 60.84 137 GLU A N 1
ATOM 1026 C CA . GLU A 1 137 ? -0.985 10.843 -16.421 1.00 60.84 137 GLU A CA 1
ATOM 1027 C C . GLU A 1 137 ? -0.318 9.836 -17.365 1.00 60.84 137 GLU A C 1
ATOM 1029 O O . GLU A 1 137 ? -0.961 8.878 -17.796 1.00 60.84 137 GLU A O 1
ATOM 1034 N N . ALA A 1 138 ? 0.984 9.989 -17.630 1.00 60.16 138 ALA A N 1
ATOM 1035 C CA . ALA A 1 138 ? 1.736 9.056 -18.469 1.00 60.16 138 ALA A CA 1
ATOM 1036 C C . ALA A 1 138 ? 1.774 7.633 -17.882 1.00 60.16 138 ALA A C 1
ATOM 1038 O O . ALA A 1 138 ? 1.669 6.650 -18.616 1.00 60.16 138 ALA A O 1
ATOM 1039 N N . ALA A 1 139 ? 1.879 7.500 -16.559 1.00 61.00 139 ALA A N 1
ATOM 1040 C CA . ALA A 1 139 ? 1.844 6.203 -15.890 1.00 61.00 139 ALA A CA 1
ATOM 1041 C C . ALA A 1 139 ? 0.454 5.564 -15.904 1.00 61.00 139 ALA A C 1
ATOM 1043 O O . ALA A 1 139 ? 0.329 4.352 -16.087 1.00 61.00 139 ALA A O 1
ATOM 1044 N N . GLN A 1 140 ? -0.594 6.375 -15.769 1.00 61.78 140 GLN A N 1
ATOM 1045 C CA . GLN A 1 140 ? -1.971 5.908 -15.887 1.00 61.78 140 GLN A CA 1
ATOM 1046 C C . GLN A 1 140 ? -2.281 5.446 -17.323 1.00 61.78 140 GLN A C 1
ATOM 1048 O O . GLN A 1 140 ? -2.929 4.413 -17.513 1.00 61.78 140 GLN A O 1
ATOM 1053 N N . ALA A 1 141 ? -1.759 6.152 -18.331 1.00 61.66 141 ALA A N 1
ATOM 1054 C CA . ALA A 1 141 ? -1.820 5.743 -19.735 1.00 61.66 141 ALA A CA 1
ATOM 1055 C C . ALA A 1 141 ? -1.049 4.434 -19.990 1.00 61.66 141 ALA A C 1
ATOM 1057 O O . ALA A 1 141 ? -1.543 3.546 -20.679 1.00 61.66 141 ALA A O 1
ATOM 1058 N N . ALA A 1 142 ? 0.128 4.263 -19.380 1.00 60.88 142 ALA A N 1
ATOM 1059 C CA . ALA A 1 142 ? 0.903 3.028 -19.495 1.00 60.88 142 ALA A CA 1
ATOM 1060 C C . ALA A 1 142 ? 0.185 1.817 -18.874 1.00 60.88 142 ALA A C 1
ATOM 1062 O O . ALA A 1 142 ? 0.243 0.731 -19.438 1.00 60.88 142 ALA A O 1
ATOM 1063 N N . LEU A 1 143 ? -0.519 1.989 -17.749 1.00 59.94 143 LEU A N 1
ATOM 1064 C CA . LEU A 1 143 ? -1.286 0.908 -17.116 1.00 59.94 143 LEU A CA 1
ATOM 1065 C C . LEU A 1 143 ? -2.583 0.553 -17.854 1.00 59.94 143 LEU A C 1
ATOM 1067 O O . LEU A 1 143 ? -3.029 -0.583 -17.760 1.00 59.94 143 LEU A O 1
ATOM 1071 N N . THR A 1 144 ? -3.184 1.498 -18.580 1.00 60.56 144 THR A N 1
ATOM 1072 C CA . THR A 1 144 ? -4.391 1.251 -19.395 1.00 60.56 144 THR A CA 1
ATOM 1073 C C . THR A 1 144 ? -4.091 0.625 -20.758 1.00 60.56 144 THR A C 1
ATOM 1075 O O . THR A 1 144 ? -5.017 0.192 -21.438 1.00 60.56 144 THR A O 1
ATOM 1078 N N . ALA A 1 145 ? -2.817 0.562 -21.156 1.00 56.78 145 ALA A N 1
ATOM 1079 C CA . ALA A 1 145 ? -2.367 -0.082 -22.389 1.00 56.78 145 ALA A CA 1
ATOM 1080 C C . ALA A 1 145 ? -2.095 -1.598 -22.246 1.00 56.78 145 ALA A C 1
ATOM 1082 O O . ALA A 1 145 ? -1.736 -2.236 -23.238 1.00 56.78 145 ALA A O 1
ATOM 1083 N N . PHE A 1 146 ? -2.241 -2.160 -21.038 1.00 51.28 146 PHE A N 1
ATOM 1084 C CA . PHE A 1 146 ? -2.165 -3.599 -20.747 1.00 51.28 146 PHE A CA 1
ATOM 1085 C C . PHE A 1 146 ? -3.561 -4.217 -20.637 1.00 51.28 146 PHE A C 1
ATOM 1087 O O . PHE A 1 146 ? -3.687 -5.403 -21.017 1.00 51.28 146 PHE A O 1
#

pLDDT: mean 77.49, std 15.96, range [40.72, 93.06]

Radius of gyration: 15.64 Å; chains: 1; bounding box: 34×44×43 Å

Sequence (146 aa):
NRDGIGAVVSVTPDGGNPAARPVLGGASYASQDSLQLGFGLGDETSGLVEVLWPGGILNRAEARSGETLVFPEIPCDYSTRYDHFGRYVSCVARNLGHLVRERVVAPRDALRFLRGALSCEDDVHRICTGRHHGNAEAAQAALTAF

=== Feature glossary ===
Each block in this record encodes a different view of the same protein. In brief:

Predicted aligned error. PAE(i, j) answers: if I align the predicted and true structures on residue i, how far off (in Å) do I expect residue j to be? A block-diagonal PAE matrix with low values on the blocks and high values off-diagonal is the signature of a multi-domain protein with confidently predicted domains but uncertain inter-domain orientation.

Contact-map, Ramachandran, and PAE plots. Plot images: a contact map (which residues are close in 3D, as an N×N binary image), a Ramachandran scatter (backbone torsion angles, revealing secondary-structure composition at a glance), and — for AlphaFold structures — a PAE heatmap (pairwise prediction confidence).

Backbone torsions (φ/ψ). φ (phi) and ψ (psi) are the two rotatable backbone dihedrals per residue: φ is the C(i-1)–N–Cα–C torsion, ψ is the N–Cα–C–N(i+1) torsion, both in degrees on (−180°, 180°]. α-helical residues cluster near (−60°, −45°); β-strand residues near (−120°, +130°). A Ramachandran plot is simply a scatter of (φ, ψ) for every residue.

Foldseek 3Di. A 3Di character summarize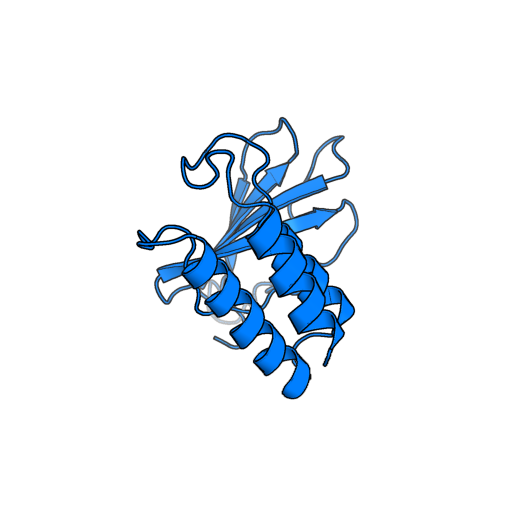s, for each residue, the relative orientation of the Cα frame of its nearest spatial neighbor. Because it encodes fold topology rather than chemistry, 3Di alignments detect remote structural similarity that sequence alignment misses.

Radius of gyration, Cα contacts, bounding box. Three whole-structure scalars: the radius of gyration (RMS distance of Cα from centroid, in Å), the count of Cα–Cα contacts (pairs closer than 8 Å and separated by more than four residues in sequence — i.e. tertiary, not local, contacts), and the bounding-box dimensions. Together they distinguish compact globular folds from extended fibres or disordered chains.

Sequence. Sequence gives the chain of amino acids in standard one-letter code (A=alanine, C=cysteine, …, Y=tyrosine), read N→C. It is the only feature that is directly encoded by the gene; all structural features are derived from the folded form of this sequence.

mmCIF coordinates. Atomic coordinates in PDBx/mmCIF format — the same representation the Protein Data Bank distributes. Each line of the _atom_site loop places one backbone atom in Cartesian space (units: ångströms, origin: arbitrary).

Secondary structure (3-state, P-SEA). Three-state secondary structure (P-SEA) collapses the eight DSSP classes into helix (a), strand (b), and coil (c). P-SEA assigns these from Cα geometry alone — distances and angles — without requiring backbone oxygens, so it works on any Cα trace.

InterPro / GO / CATH / organism. Functional annotations link the protein to curated databases. InterPro entries identify conserved domains and families by matching the sequence against member-database signatures (Pfam, PROSITE, CDD, …). Gene Ontology (GO) terms describe molecular function, biological process, and cellular component in a controlled vocabulary. CATH places the structure in a hierarchical fold classification (Class/Architecture/Topology/Homologous-superfamily). The organism is the source species.

B-factor. B-factor (Debye–Waller factor) reflects atomic displacement in the crystal lattice. It is an experimental observable (units Å²), not a prediction; low values mean the atom is pinned down, high values mean it moves or is heterogeneous across the crystal.

Rendered structure images. Structure images are PyMOL renders from six orthogonal camera directions. Cartoon representation draws helices as coils and strands as arrows; sticks shows the backbone as bonds; surface shows the solvent-excluded envelope. Rainbow coloring maps sequence position to hue (blue→red, N→C); chain coloring assigns a distinct color per polypeptide.

Solvent-accessible surface area. Solvent-accessible surface area (SASA) is the area in Å² traced out by the centre of a 1.4 Å probe sphere (a water molecule) rolled over the protein's van der Waals surface (Shrake–Rupley / Lee–Richards construction). Buried residues have near-zero SASA; fully exposed residues can exceed 200 Å². The total SASA scales roughly with the number of surface residues.

Secondary structure (8-state, DSSP). The SS8 string is DSSP's per-residue secondary-structure call. α-helix (H) means an i→i+4 H-bond ladder; β-strand (E) means the residue participates in a β-sheet; 3₁₀ (G) and π (I) are tighter and wider helices; T/S are turns/bends; '-' is loop.

pLDDT. For AlphaFold models, the B-factor field carries pLDDT — the model's own estimate of local accuracy on a 0–100 scale. Regions with pLDDT<50 should be treated as essentially unmodeled; they often correspond to intrinsically disordered segments.

Nearest PDB structures. Nearest PDB neighbors are the top structural matches found by Foldseek when searching this structure against the entire Protein Data Bank. Each hit reports a TM-score (0 to 1; >0.5 almost always implies the same fold) and an E-value. These are *structural* homologs — they may share no detectable sequence similarity.